Protein AF-A0A7K1C278-F1 (afdb_monomer)

Mean predicted aligned error: 6.32 Å

Sequence (124 aa):
WFAWKTGEAKDYYAPSLWKNSGFASLYLISNLVKWPIIGVMLGPILGENMNWRKDPKRLAAYQKATWIWFALFAIRLGIQYPLYKTNQLNALGVANIFLGFPLYLATLWGTWLVIKSVPITKAN

Radius of gyration: 17.58 Å; Cα contacts (8 Å, |Δi|>4): 122; chains: 1; bounding box: 46×27×44 Å

Foldseek 3Di:
DDDPPDPDPLVVCVVVLVVLVVLLVVLVVCLVVLNQPQCCVCCVVVQNNNVLVVPPLSSVLSSQLSVLSSVLSVVLNVQLVVCSVVVVSVSNVVSCVCSPPVSVVVSVVSSCVSNVVDDRNHDD

pLDDT: mean 87.39, std 12.72, range [43.28, 97.88]

Secondary structure (DSSP, 8-state):
-----S--GGGGTHHHHHHHHHHHHHHHHHHHTT--HHHHHHHHHTT-TTGGGT-HHHHHHHHHHHHHHHHHHHHHHHHHHHHHHTT-HHHHHHHHHHTTHHHHHHHHHHHHHHHHTS------

Solven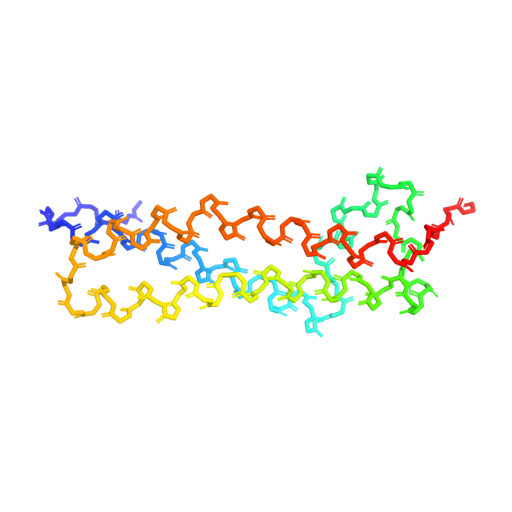t-accessible surface area (backbone atoms only — not comparable to full-atom values): 6781 Å² total; per-residue (Å²): 144,81,87,91,79,76,92,49,82,63,66,74,51,49,61,56,52,53,51,33,50,52,50,22,50,49,35,46,52,26,42,74,73,73,52,22,58,52,35,69,60,44,19,55,76,71,55,17,47,72,44,33,75,78,34,70,70,45,40,49,30,22,37,52,34,20,47,46,54,20,51,53,25,46,53,48,44,68,55,47,49,60,33,58,76,68,67,36,59,70,58,44,52,53,48,52,55,57,64,32,63,62,46,51,50,53,40,52,50,52,33,47,58,43,50,72,74,46,80,85,45,71,60,129

Structure (mmCIF, N/CA/C/O backbone):
data_AF-A0A7K1C278-F1
#
_entry.id   AF-A0A7K1C278-F1
#
loop_
_atom_site.group_PDB
_atom_site.id
_atom_site.type_symbol
_atom_site.label_atom_id
_atom_site.label_alt_id
_atom_site.label_comp_id
_atom_site.label_asym_id
_atom_site.label_entity_id
_atom_site.label_seq_id
_atom_site.pdbx_PDB_ins_code
_atom_site.Cartn_x
_atom_site.Cartn_y
_atom_site.Cartn_z
_atom_site.occupancy
_atom_site.B_iso_or_equiv
_atom_site.auth_seq_id
_atom_site.auth_comp_id
_atom_site.auth_asym_id
_atom_site.auth_atom_id
_atom_site.pdbx_PDB_model_num
ATOM 1 N N . TRP A 1 1 ? -24.070 18.329 -4.004 1.00 43.28 1 TRP A N 1
ATOM 2 C CA . TRP A 1 1 ? -25.214 17.494 -3.592 1.00 43.28 1 TRP A CA 1
ATOM 3 C C . TRP A 1 1 ? -24.669 16.232 -2.930 1.00 43.28 1 TRP A C 1
ATOM 5 O O . TRP A 1 1 ? -24.211 15.363 -3.647 1.00 43.28 1 TRP A O 1
ATOM 15 N N . PHE A 1 2 ? -24.578 16.214 -1.593 1.00 45.53 2 PHE A N 1
ATOM 16 C CA . PHE A 1 2 ? -24.600 15.038 -0.701 1.00 45.53 2 PHE A CA 1
ATOM 17 C C . PHE A 1 2 ? -24.785 15.574 0.730 1.00 45.53 2 PHE A C 1
ATOM 19 O O . PHE A 1 2 ? -24.079 16.487 1.153 1.00 45.53 2 PHE A O 1
ATOM 26 N N . ALA A 1 3 ? -25.828 15.104 1.407 1.00 44.34 3 ALA A N 1
ATOM 27 C CA . ALA A 1 3 ? -26.432 15.747 2.567 1.00 44.34 3 ALA A CA 1
ATOM 28 C C . ALA A 1 3 ? -25.630 15.544 3.869 1.00 44.34 3 ALA A C 1
ATOM 30 O O . ALA A 1 3 ? -25.621 14.462 4.443 1.00 44.34 3 ALA A O 1
ATOM 31 N N . TRP A 1 4 ? -25.018 16.621 4.367 1.00 54.91 4 TRP A N 1
ATOM 32 C CA . TRP A 1 4 ? -24.535 16.786 5.747 1.00 54.91 4 TRP A CA 1
ATOM 33 C C . TRP A 1 4 ? -25.687 17.215 6.673 1.00 54.91 4 TRP A C 1
ATOM 35 O O . TRP A 1 4 ? -25.781 18.377 7.066 1.00 54.91 4 TRP A O 1
ATOM 45 N N . LYS A 1 5 ? -26.632 16.317 6.967 1.00 49.22 5 LYS A N 1
ATOM 46 C CA . LYS A 1 5 ? -27.899 16.710 7.620 1.00 49.22 5 LYS A CA 1
ATOM 47 C C . LYS A 1 5 ? -28.350 15.826 8.784 1.00 49.22 5 LYS A C 1
ATOM 49 O O . LYS A 1 5 ? -29.542 15.784 9.060 1.00 49.22 5 LYS A O 1
ATOM 54 N N . THR A 1 6 ? -27.434 15.181 9.502 1.00 53.97 6 THR A N 1
ATOM 55 C CA . THR A 1 6 ? -27.806 14.389 10.691 1.00 53.97 6 THR A CA 1
ATOM 56 C C . THR A 1 6 ? -27.168 14.855 11.994 1.00 53.97 6 THR A C 1
ATOM 58 O O . THR A 1 6 ? -27.755 14.629 13.044 1.00 53.97 6 THR A O 1
ATOM 61 N N . GLY A 1 7 ? -26.040 15.578 11.968 1.00 53.59 7 GLY A N 1
ATOM 62 C CA . GLY A 1 7 ? -25.416 16.060 13.210 1.00 53.59 7 GLY A CA 1
ATOM 63 C C . GLY A 1 7 ? -24.977 14.925 14.146 1.00 53.59 7 GLY A C 1
ATOM 64 O O . GLY A 1 7 ? -24.734 15.160 15.327 1.00 53.59 7 GLY A O 1
ATOM 65 N N . GLU A 1 8 ? -24.868 13.695 13.633 1.00 57.56 8 GLU A N 1
ATOM 66 C CA . GLU A 1 8 ? -24.395 12.543 14.386 1.00 57.56 8 GLU A CA 1
ATOM 67 C C . GLU A 1 8 ? -22.870 12.486 14.308 1.00 57.56 8 GLU A C 1
ATOM 69 O O . GLU A 1 8 ? -22.274 12.576 13.235 1.00 57.56 8 GLU A O 1
ATOM 74 N N . ALA A 1 9 ? -22.206 12.258 15.441 1.00 57.53 9 ALA A N 1
ATOM 75 C CA . ALA A 1 9 ? -20.748 12.177 15.492 1.00 57.53 9 ALA A CA 1
ATOM 76 C C . ALA A 1 9 ? -20.152 11.053 14.604 1.00 57.53 9 ALA A C 1
ATOM 78 O O . ALA A 1 9 ? -18.968 11.090 14.269 1.00 57.53 9 ALA A O 1
ATOM 79 N N . LYS A 1 10 ? -20.968 10.092 14.140 1.00 56.69 10 LYS A N 1
ATOM 80 C CA . LYS A 1 10 ? -20.562 9.083 13.146 1.00 56.69 10 LYS A CA 1
ATOM 81 C C . LYS A 1 10 ? -20.285 9.686 11.761 1.00 56.69 10 LYS A C 1
ATOM 83 O O . LYS A 1 10 ? -19.445 9.160 11.029 1.00 56.69 10 LYS A O 1
ATOM 88 N N . ASP A 1 11 ? -20.946 10.785 11.398 1.00 64.06 11 ASP A N 1
ATOM 89 C CA . ASP A 1 11 ? -20.823 11.400 10.070 1.00 64.06 11 ASP A CA 1
ATOM 90 C C . ASP A 1 11 ? -19.428 11.992 9.841 1.00 64.06 11 ASP A C 1
ATOM 92 O O . ASP A 1 11 ? -18.972 12.080 8.703 1.00 64.06 11 ASP A O 1
ATOM 96 N N . TYR A 1 12 ? -18.696 12.299 10.917 1.00 66.31 12 TYR A N 1
ATOM 97 C CA . TYR A 1 12 ? -17.288 12.695 10.845 1.00 66.31 12 TYR A CA 1
ATOM 98 C C . TYR A 1 12 ? -16.362 11.554 10.401 1.00 66.31 12 TYR A C 1
ATOM 100 O O . TYR A 1 12 ? -15.338 11.804 9.764 1.00 66.31 12 TYR A O 1
ATOM 108 N N . TYR A 1 13 ? -16.707 10.297 10.699 1.00 67.69 13 TYR A N 1
ATOM 109 C CA . TYR A 1 13 ? -15.857 9.138 10.401 1.00 67.69 13 TYR A CA 1
ATOM 110 C C . TYR A 1 13 ? -16.225 8.429 9.093 1.00 67.69 13 TYR A C 1
ATOM 112 O O . TYR A 1 13 ? -15.371 7.767 8.497 1.00 67.69 13 TYR A O 1
ATOM 120 N N . ALA A 1 14 ? -17.453 8.607 8.595 1.00 75.69 14 ALA A N 1
ATOM 121 C CA . ALA A 1 14 ? -17.892 8.036 7.321 1.00 75.69 14 ALA A CA 1
ATOM 122 C C . ALA A 1 14 ? -16.990 8.427 6.123 1.00 75.69 14 ALA A C 1
ATOM 124 O O . ALA A 1 14 ? -16.624 7.535 5.352 1.00 75.69 14 ALA A O 1
ATOM 125 N N . PRO A 1 15 ? -16.529 9.688 5.966 1.00 78.81 15 PRO A N 1
ATOM 126 C CA . PRO A 1 15 ? -15.607 10.060 4.891 1.00 78.81 15 PRO A CA 1
ATOM 127 C C . PRO A 1 15 ? -14.284 9.283 4.917 1.00 78.81 15 PRO A C 1
ATOM 129 O O . PRO A 1 15 ? -13.758 8.932 3.861 1.00 78.81 15 PRO A O 1
ATOM 132 N N . SER A 1 16 ? -13.752 8.975 6.108 1.00 78.06 16 SER A N 1
ATOM 133 C CA . SER A 1 16 ? -12.521 8.183 6.252 1.00 78.06 16 SER A CA 1
ATOM 134 C C . SER A 1 16 ? -12.708 6.764 5.716 1.00 78.06 16 SER A C 1
ATOM 136 O O . SER A 1 16 ? -11.860 6.268 4.973 1.00 78.06 16 SER A O 1
ATOM 138 N N . LEU A 1 17 ? -13.841 6.127 6.025 1.00 85.44 17 LEU A N 1
ATOM 139 C CA . LEU A 1 17 ? -14.170 4.794 5.517 1.00 85.44 17 LEU A CA 1
ATOM 140 C C . LE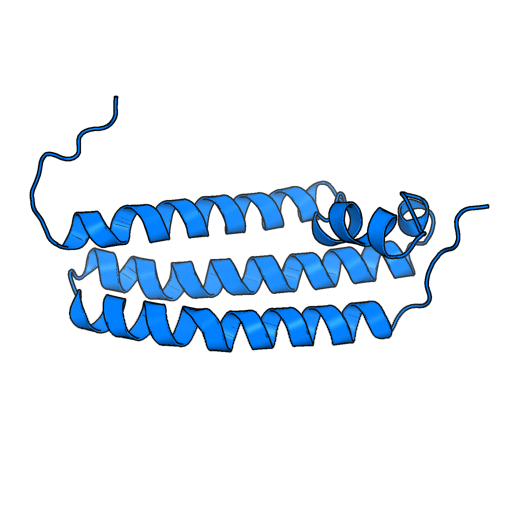U A 1 17 ? -14.291 4.780 3.993 1.00 85.44 17 LEU A C 1
ATOM 142 O O . LEU A 1 17 ? -13.675 3.937 3.343 1.00 85.44 17 LEU A O 1
ATOM 146 N N . TRP A 1 18 ? -15.015 5.741 3.415 1.00 87.31 18 TRP A N 1
ATOM 147 C CA . TRP A 1 18 ? -15.137 5.862 1.959 1.00 87.31 18 TRP A CA 1
ATOM 148 C C . TRP A 1 18 ? -13.784 6.077 1.288 1.00 87.31 18 TRP A C 1
ATOM 150 O O . TRP A 1 18 ? -13.469 5.402 0.309 1.00 87.31 18 TRP A O 1
ATOM 160 N N . LYS A 1 19 ? -12.947 6.955 1.850 1.00 87.69 19 LYS A N 1
ATOM 161 C CA . LYS A 1 19 ? -11.590 7.199 1.357 1.00 87.69 19 LYS A CA 1
ATOM 162 C C . LYS A 1 19 ? -10.745 5.926 1.405 1.00 87.69 19 LYS A C 1
ATOM 164 O O . LYS A 1 19 ? -10.155 5.555 0.394 1.00 87.69 19 LYS A O 1
ATOM 169 N N . ASN A 1 20 ? -10.694 5.245 2.551 1.00 90.44 20 ASN A N 1
ATOM 170 C CA . ASN A 1 20 ? -9.907 4.019 2.700 1.00 90.44 20 ASN A CA 1
ATOM 171 C C . ASN A 1 20 ? -10.415 2.908 1.766 1.00 90.44 20 ASN A C 1
ATOM 173 O O . ASN A 1 20 ? -9.599 2.210 1.175 1.00 90.44 20 ASN A O 1
ATOM 177 N N . SER A 1 21 ? -11.733 2.787 1.574 1.00 91.88 21 SER A N 1
ATOM 178 C CA . SER A 1 21 ? -12.355 1.833 0.643 1.00 91.88 21 SER A CA 1
ATOM 179 C C . SER A 1 21 ? -12.004 2.136 -0.811 1.00 91.88 21 SER A C 1
ATOM 181 O O . SER A 1 21 ? -11.588 1.241 -1.552 1.00 91.88 21 SER A O 1
ATOM 183 N N . GLY A 1 22 ? -12.078 3.412 -1.200 1.00 94.81 22 GLY A N 1
ATOM 184 C CA . GLY A 1 22 ? -11.665 3.876 -2.519 1.00 94.81 22 GLY A CA 1
ATOM 185 C C . GLY A 1 22 ? -10.196 3.566 -2.792 1.00 94.81 22 GLY A C 1
ATOM 186 O O . GLY A 1 22 ? -9.883 2.973 -3.820 1.00 94.81 22 GLY A O 1
ATOM 187 N N . PHE A 1 23 ? -9.299 3.877 -1.851 1.00 94.69 23 PHE A N 1
ATOM 188 C CA . PHE A 1 23 ? -7.879 3.559 -2.004 1.00 94.69 23 PHE A CA 1
ATOM 189 C C . PHE A 1 23 ? -7.609 2.054 -2.011 1.00 94.69 23 PHE A C 1
ATOM 191 O O . PHE A 1 23 ? -6.896 1.594 -2.896 1.00 94.69 23 PHE A O 1
ATOM 198 N N . ALA A 1 24 ? -8.188 1.268 -1.098 1.00 95.06 24 ALA A N 1
ATOM 199 C CA . ALA A 1 24 ? -8.037 -0.189 -1.110 1.00 95.06 24 ALA A CA 1
ATOM 200 C C . ALA A 1 24 ? -8.452 -0.772 -2.469 1.00 95.06 24 ALA A C 1
ATOM 202 O O . ALA A 1 24 ? -7.685 -1.502 -3.091 1.00 95.06 24 ALA A O 1
ATOM 203 N N . SER A 1 25 ? -9.622 -0.380 -2.973 1.00 96.19 25 SER A N 1
ATOM 204 C CA . SER A 1 25 ? -10.119 -0.826 -4.278 1.00 96.19 25 SER A CA 1
ATOM 205 C C . SER A 1 25 ? -9.194 -0.390 -5.412 1.00 96.19 25 SER A C 1
ATOM 207 O O . SER A 1 25 ? -8.868 -1.188 -6.285 1.00 96.19 25 SER A O 1
ATOM 209 N N . LEU A 1 26 ? -8.713 0.853 -5.371 1.00 96.75 26 LEU A N 1
ATOM 210 C 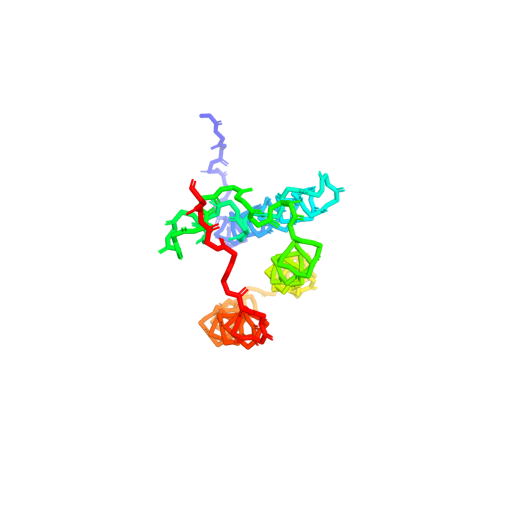CA . LEU A 1 26 ? -7.797 1.403 -6.361 1.00 96.75 26 LEU A CA 1
ATOM 211 C C . LEU A 1 26 ? -6.476 0.615 -6.413 1.00 96.75 26 LEU A C 1
ATOM 213 O O . LEU A 1 26 ? -6.071 0.189 -7.495 1.00 96.75 26 LEU A O 1
ATOM 217 N N . TYR A 1 27 ? -5.832 0.373 -5.265 1.00 96.62 27 TYR A N 1
ATOM 218 C CA . TYR A 1 27 ? -4.599 -0.421 -5.183 1.00 96.62 27 TYR A CA 1
ATOM 219 C C . TYR A 1 27 ? -4.830 -1.880 -5.592 1.00 96.62 27 TYR A C 1
ATOM 221 O O . TYR A 1 27 ? -3.999 -2.448 -6.299 1.00 96.62 27 TYR A O 1
ATOM 229 N N . LEU A 1 28 ? -5.959 -2.475 -5.198 1.00 97.06 28 LEU A N 1
ATOM 230 C CA . LEU A 1 28 ? -6.327 -3.841 -5.567 1.00 97.06 28 LEU A CA 1
ATOM 231 C C . LEU A 1 28 ? -6.489 -3.985 -7.082 1.00 97.06 28 LEU A C 1
ATOM 233 O O . LEU A 1 28 ? -5.789 -4.782 -7.705 1.00 97.06 28 LEU A O 1
ATOM 237 N N . ILE A 1 29 ? -7.379 -3.188 -7.679 1.00 97.12 29 ILE A N 1
ATOM 238 C CA . ILE A 1 29 ? -7.695 -3.239 -9.111 1.00 97.12 29 ILE A CA 1
ATOM 239 C C . ILE A 1 29 ? -6.435 -2.968 -9.927 1.00 97.12 29 ILE A C 1
ATOM 241 O O . ILE A 1 29 ? -6.117 -3.751 -10.819 1.00 97.12 29 ILE A O 1
ATOM 245 N N . SER A 1 30 ? -5.681 -1.922 -9.575 1.00 96.25 30 SER A N 1
ATOM 246 C CA . SER A 1 30 ? -4.390 -1.590 -10.186 1.00 96.25 30 SER A CA 1
ATOM 247 C C . SER A 1 30 ? -3.456 -2.800 -10.264 1.00 96.25 30 SER A C 1
ATOM 249 O O . SER A 1 30 ? -2.844 -3.063 -11.304 1.00 96.25 30 SER A O 1
ATOM 251 N N . ASN A 1 31 ? -3.358 -3.560 -9.176 1.00 95.00 31 ASN A N 1
ATOM 252 C CA . ASN A 1 31 ? -2.464 -4.702 -9.122 1.00 95.00 31 ASN A CA 1
ATOM 253 C C . ASN A 1 31 ? -2.980 -5.890 -9.944 1.00 95.00 31 ASN A C 1
ATOM 255 O O . ASN A 1 31 ? -2.194 -6.550 -10.629 1.00 95.00 31 ASN A O 1
ATOM 259 N N . LEU A 1 32 ? -4.297 -6.122 -9.921 1.00 95.06 32 LEU A N 1
ATOM 260 C CA . LEU A 1 32 ? -4.965 -7.178 -10.687 1.00 95.06 32 LEU A CA 1
ATOM 261 C C . LEU A 1 32 ? -4.839 -6.963 -12.199 1.00 95.06 32 LEU A C 1
ATOM 263 O O . LEU A 1 32 ? -4.537 -7.908 -12.926 1.00 95.06 32 LEU A O 1
ATOM 267 N N . VAL A 1 33 ? -4.966 -5.721 -12.676 1.00 96.38 33 VAL A N 1
ATOM 268 C CA . VAL A 1 33 ? -4.756 -5.386 -14.098 1.00 96.38 33 VAL A CA 1
ATOM 269 C C . VAL A 1 33 ? -3.271 -5.334 -14.496 1.00 96.38 33 VAL A C 1
ATOM 271 O O . VAL A 1 33 ? -2.941 -4.953 -15.619 1.00 96.38 33 VAL A O 1
ATOM 274 N N . LYS A 1 34 ? -2.353 -5.703 -13.588 1.00 93.81 34 LYS A N 1
ATOM 275 C CA . LYS A 1 34 ? -0.890 -5.655 -13.781 1.00 93.81 34 LYS A CA 1
ATOM 276 C C . LYS A 1 34 ? -0.376 -4.252 -14.147 1.00 93.81 34 LYS A C 1
ATOM 278 O O . LYS A 1 34 ? 0.607 -4.102 -14.875 1.00 93.81 34 LYS A O 1
ATOM 283 N N . TRP A 1 35 ? -1.030 -3.218 -13.620 1.00 95.56 35 TRP A N 1
ATOM 284 C CA . TRP A 1 35 ? -0.602 -1.819 -13.692 1.00 95.56 35 TRP A CA 1
ATOM 285 C C . TRP A 1 35 ? -0.432 -1.263 -12.276 1.00 95.56 35 TRP A C 1
ATOM 287 O O . TRP A 1 35 ? -1.247 -0.445 -11.845 1.00 95.56 35 TRP A O 1
ATOM 297 N N . PRO A 1 36 ? 0.599 -1.711 -11.529 1.00 94.94 36 PRO A N 1
ATOM 298 C CA . PRO A 1 36 ? 0.815 -1.291 -10.148 1.00 94.94 36 PRO A CA 1
ATOM 299 C C . PRO A 1 36 ? 0.999 0.226 -10.057 1.00 94.94 36 PRO A C 1
ATOM 301 O O . PRO A 1 36 ? 1.923 0.781 -10.652 1.00 94.94 36 PRO A O 1
ATOM 304 N N . ILE A 1 37 ? 0.149 0.892 -9.274 1.00 95.94 37 ILE A N 1
ATOM 305 C CA . ILE A 1 37 ? 0.166 2.349 -9.084 1.00 95.94 37 ILE A CA 1
ATOM 306 C C . ILE A 1 37 ? 1.524 2.830 -8.587 1.00 95.94 37 ILE A C 1
ATOM 308 O O . ILE A 1 37 ? 2.017 3.853 -9.054 1.00 95.94 37 ILE A O 1
ATOM 312 N N . ILE A 1 38 ? 2.162 2.067 -7.697 1.00 95.44 38 ILE A N 1
ATOM 313 C CA . ILE A 1 38 ? 3.498 2.407 -7.206 1.00 95.44 38 ILE A CA 1
ATOM 314 C C . ILE A 1 38 ? 4.516 2.421 -8.351 1.00 95.44 38 ILE A C 1
ATOM 316 O O . ILE A 1 38 ? 5.367 3.298 -8.374 1.00 95.44 38 ILE A O 1
ATOM 320 N N . GLY A 1 39 ? 4.406 1.519 -9.330 1.00 93.69 39 GLY A N 1
ATOM 321 C CA . GLY A 1 39 ? 5.267 1.529 -10.518 1.00 93.69 39 GLY A CA 1
ATOM 322 C C . GLY A 1 39 ? 4.973 2.697 -11.458 1.00 93.69 39 GLY A C 1
ATOM 323 O O . GLY A 1 39 ? 5.896 3.305 -11.988 1.00 93.69 39 GLY A O 1
ATOM 324 N N . VAL A 1 40 ? 3.701 3.068 -11.615 1.00 95.19 40 VAL A N 1
ATOM 325 C CA . VAL A 1 40 ? 3.296 4.242 -12.411 1.00 95.19 40 VAL A CA 1
ATOM 326 C C . VAL A 1 40 ? 3.808 5.545 -11.790 1.00 95.19 40 VAL A C 1
ATOM 328 O O . VAL A 1 40 ? 4.247 6.431 -12.516 1.00 95.19 40 VAL A O 1
ATOM 331 N N . MET A 1 41 ? 3.786 5.654 -10.459 1.00 94.75 41 MET A N 1
ATOM 332 C CA . MET A 1 41 ? 4.285 6.824 -9.732 1.00 94.75 41 MET A CA 1
ATOM 333 C C . MET A 1 41 ? 5.816 6.853 -9.662 1.00 94.75 41 MET A C 1
ATOM 335 O O . MET A 1 41 ? 6.425 7.872 -9.975 1.00 94.75 41 MET A O 1
ATOM 339 N N . LEU A 1 42 ? 6.449 5.750 -9.244 1.00 93.75 42 LEU A N 1
ATOM 340 C CA . LEU A 1 42 ? 7.894 5.700 -9.006 1.00 93.75 42 LEU A CA 1
ATOM 341 C C . LEU A 1 42 ? 8.713 5.509 -10.280 1.00 93.75 42 LEU A C 1
ATOM 343 O O . LEU A 1 42 ? 9.855 5.946 -10.306 1.00 93.75 42 LEU A O 1
ATOM 347 N N . GLY A 1 43 ? 8.164 4.898 -11.330 1.00 92.12 43 GLY A N 1
ATOM 348 C CA . GLY A 1 43 ? 8.883 4.665 -12.583 1.00 92.12 43 GLY A CA 1
ATOM 349 C C . GLY A 1 43 ? 9.501 5.947 -13.160 1.00 92.12 43 GLY A C 1
ATOM 350 O O . GLY A 1 43 ? 10.715 5.985 -13.360 1.00 92.12 43 GLY A O 1
ATOM 351 N N . PRO A 1 44 ? 8.723 7.028 -13.363 1.00 92.25 44 PRO A N 1
ATOM 352 C CA . PRO A 1 44 ? 9.259 8.327 -13.778 1.00 92.25 44 PRO A CA 1
ATOM 353 C C . PRO A 1 44 ? 10.217 8.951 -12.752 1.00 92.25 44 PRO A C 1
ATOM 355 O O . PRO A 1 44 ? 11.258 9.475 -13.131 1.00 92.25 44 PRO A O 1
ATOM 358 N N . ILE A 1 45 ? 9.907 8.849 -11.453 1.00 92.25 45 ILE A N 1
ATOM 359 C CA . ILE A 1 45 ? 10.722 9.426 -10.364 1.00 92.25 45 ILE A CA 1
ATOM 360 C C . ILE A 1 45 ? 12.113 8.777 -10.293 1.00 92.25 45 ILE A C 1
ATOM 362 O O . ILE A 1 45 ? 13.101 9.451 -10.018 1.00 92.25 45 ILE A O 1
ATOM 366 N N . LEU A 1 46 ? 12.199 7.471 -10.549 1.00 90.00 46 LEU A N 1
ATOM 367 C CA . LEU A 1 46 ? 13.438 6.691 -10.516 1.00 90.00 46 LEU A CA 1
ATOM 368 C C . LEU A 1 46 ? 14.168 6.656 -11.872 1.00 90.00 46 LEU A C 1
ATOM 370 O O . LEU A 1 46 ? 15.185 5.977 -11.994 1.00 90.00 46 LEU A O 1
ATOM 374 N N . GLY A 1 47 ? 13.668 7.365 -12.891 1.00 88.38 47 GLY A N 1
ATOM 375 C CA . GLY A 1 47 ? 14.273 7.412 -14.229 1.00 88.38 47 GLY A CA 1
ATOM 376 C C . GLY A 1 47 ? 14.047 6.157 -15.086 1.00 88.38 47 GLY A C 1
ATOM 377 O O . GLY A 1 47 ? 14.700 5.974 -16.111 1.00 88.38 47 GLY A O 1
ATOM 378 N N . GLU A 1 48 ? 13.120 5.284 -14.691 1.00 89.81 48 GLU A N 1
ATOM 379 C CA . GLU A 1 48 ? 12.753 4.060 -15.422 1.00 89.81 48 GLU A CA 1
ATOM 380 C C . GLU A 1 48 ? 11.651 4.318 -16.462 1.00 89.81 48 GLU A C 1
ATOM 382 O O . GLU A 1 48 ? 11.460 3.525 -17.391 1.00 89.81 48 GLU A O 1
ATOM 387 N N . ASN A 1 49 ? 10.902 5.419 -16.308 1.00 90.56 49 ASN A N 1
ATOM 388 C CA . ASN A 1 49 ? 9.658 5.701 -17.027 1.00 90.56 49 ASN A CA 1
ATOM 389 C C . ASN A 1 49 ? 8.700 4.500 -16.948 1.00 90.56 49 ASN A C 1
ATOM 391 O O . ASN A 1 49 ? 8.234 4.161 -15.864 1.00 90.56 49 ASN A O 1
ATOM 395 N N . MET A 1 50 ? 8.424 3.841 -18.079 1.00 92.12 50 MET A N 1
ATOM 396 C CA . MET A 1 50 ? 7.592 2.632 -18.166 1.00 92.12 50 MET A CA 1
ATOM 397 C C . MET A 1 50 ? 8.399 1.375 -18.532 1.00 92.12 50 MET A C 1
ATOM 399 O O . MET A 1 50 ? 7.817 0.321 -18.796 1.00 92.12 50 MET A O 1
ATOM 403 N N . ASN A 1 51 ? 9.736 1.450 -18.545 1.00 91.06 51 ASN A N 1
ATOM 404 C CA . ASN A 1 51 ? 10.593 0.325 -18.942 1.00 91.06 51 ASN A CA 1
ATOM 405 C C . ASN A 1 51 ? 10.593 -0.820 -17.928 1.00 91.06 51 ASN A C 1
ATOM 407 O O . ASN A 1 51 ? 10.779 -1.971 -18.317 1.00 91.06 51 ASN A O 1
ATOM 411 N N . TRP A 1 52 ? 10.259 -0.545 -16.666 1.00 92.06 52 TRP A N 1
ATOM 412 C CA . TRP A 1 52 ? 10.023 -1.566 -15.642 1.00 92.06 52 TRP A CA 1
ATOM 413 C C . TRP A 1 52 ? 8.961 -2.601 -16.027 1.00 92.06 52 TRP A C 1
ATOM 415 O O . TRP A 1 52 ? 8.962 -3.700 -15.483 1.00 92.06 52 TRP A O 1
ATOM 425 N N . ARG A 1 53 ? 8.062 -2.292 -16.973 1.00 93.25 53 ARG A N 1
ATOM 426 C CA . ARG A 1 53 ? 7.083 -3.261 -17.494 1.00 93.25 53 ARG A CA 1
ATOM 427 C C . ARG A 1 53 ? 7.728 -4.380 -18.311 1.00 93.25 53 ARG A C 1
ATOM 429 O O . ARG A 1 53 ? 7.134 -5.445 -18.438 1.00 93.25 53 ARG A O 1
ATOM 436 N N . LYS A 1 54 ? 8.904 -4.124 -18.892 1.00 91.56 54 LYS A N 1
ATOM 437 C CA . LYS A 1 54 ? 9.672 -5.098 -19.680 1.00 91.56 54 LYS A CA 1
ATOM 438 C C . LYS A 1 54 ? 10.536 -5.999 -18.791 1.00 91.56 54 LYS A C 1
ATOM 440 O O . LYS A 1 54 ? 10.932 -7.071 -19.232 1.00 91.56 54 LYS A O 1
ATOM 445 N N . ASP A 1 55 ? 10.800 -5.585 -17.552 1.00 93.44 55 ASP A N 1
ATOM 446 C CA . ASP A 1 55 ? 11.549 -6.362 -16.568 1.00 93.44 55 ASP A CA 1
ATOM 447 C C . ASP A 1 55 ? 10.582 -7.066 -15.593 1.00 93.44 55 ASP A C 1
ATOM 449 O O . ASP A 1 55 ? 9.976 -6.413 -14.734 1.00 93.44 55 ASP A O 1
ATOM 453 N N . PRO A 1 56 ? 10.437 -8.403 -15.665 1.00 92.81 56 PRO A N 1
ATOM 454 C CA . PRO A 1 56 ? 9.512 -9.130 -14.801 1.00 92.81 56 PRO A CA 1
ATOM 455 C C . PRO A 1 56 ? 9.874 -9.024 -13.312 1.00 92.81 56 PRO A C 1
ATOM 457 O O . PRO A 1 56 ? 8.976 -9.064 -12.466 1.00 92.81 56 PRO A O 1
ATOM 460 N N . LYS A 1 57 ? 11.157 -8.848 -12.960 1.00 94.50 57 LYS A N 1
ATOM 461 C CA . LYS A 1 57 ? 11.580 -8.683 -11.560 1.00 94.50 57 LYS A CA 1
ATOM 462 C C . LYS A 1 57 ? 11.169 -7.313 -11.033 1.00 94.50 57 LYS A C 1
ATOM 464 O O . LYS A 1 57 ? 10.678 -7.216 -9.905 1.00 94.50 57 LYS A O 1
ATOM 469 N N . ARG A 1 58 ? 11.322 -6.264 -11.849 1.00 94.19 58 ARG A N 1
ATOM 470 C CA . ARG A 1 58 ? 10.942 -4.896 -11.471 1.00 94.19 58 ARG A CA 1
ATOM 471 C C . ARG A 1 58 ? 9.429 -4.729 -11.387 1.00 94.19 58 ARG A C 1
ATOM 473 O O . ARG A 1 58 ? 8.932 -4.189 -10.398 1.00 94.19 58 ARG A O 1
ATOM 480 N N . LEU A 1 59 ? 8.693 -5.294 -12.346 1.00 95.38 59 LEU A N 1
ATOM 481 C CA . LEU A 1 59 ? 7.235 -5.393 -12.289 1.00 95.38 59 LEU A CA 1
ATOM 482 C C . LEU A 1 59 ? 6.776 -6.080 -10.994 1.00 95.38 59 LEU A C 1
ATOM 484 O O . LEU A 1 59 ? 5.950 -5.522 -10.272 1.00 95.38 59 LEU A O 1
ATOM 488 N N . ALA A 1 60 ? 7.344 -7.243 -10.654 1.00 95.50 60 ALA A N 1
ATOM 489 C CA . ALA A 1 60 ? 6.986 -7.965 -9.434 1.00 95.50 60 ALA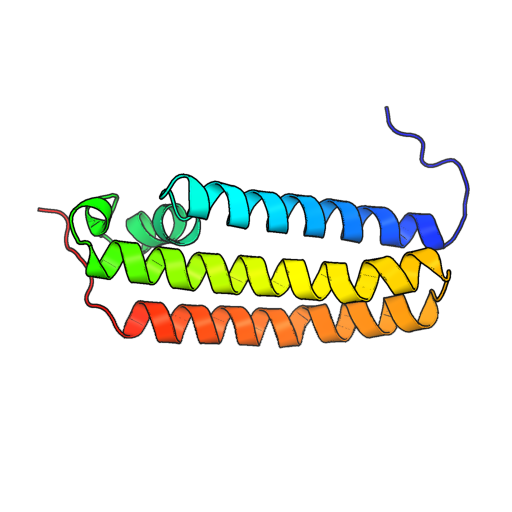 A CA 1
ATOM 490 C C . ALA A 1 60 ? 7.279 -7.154 -8.157 1.00 95.50 60 ALA A C 1
ATOM 492 O O . ALA A 1 60 ? 6.496 -7.207 -7.208 1.00 95.50 60 ALA A O 1
ATOM 493 N N . ALA A 1 61 ? 8.367 -6.376 -8.120 1.00 96.06 61 ALA A N 1
ATOM 494 C CA . ALA A 1 61 ? 8.664 -5.482 -6.998 1.00 96.06 61 ALA A CA 1
ATOM 495 C C . ALA A 1 61 ? 7.611 -4.372 -6.853 1.00 96.06 61 ALA A C 1
ATOM 497 O O . ALA A 1 61 ? 7.103 -4.156 -5.751 1.00 96.06 61 ALA A O 1
ATOM 498 N N . TYR A 1 62 ? 7.206 -3.727 -7.951 1.00 96.31 62 TYR A N 1
ATOM 499 C CA . TYR A 1 62 ? 6.141 -2.722 -7.913 1.00 96.31 62 TYR A CA 1
ATOM 500 C C . TYR A 1 62 ? 4.777 -3.312 -7.544 1.00 96.31 62 TYR A C 1
ATOM 502 O O . TYR A 1 62 ? 4.014 -2.673 -6.816 1.00 96.31 62 TYR A O 1
ATOM 510 N N . GLN A 1 63 ? 4.474 -4.536 -7.978 1.00 96.38 63 GLN A N 1
ATOM 511 C CA . GLN A 1 63 ? 3.259 -5.244 -7.568 1.00 96.38 63 GLN A CA 1
ATOM 512 C C . GLN A 1 63 ? 3.270 -5.593 -6.076 1.00 96.38 63 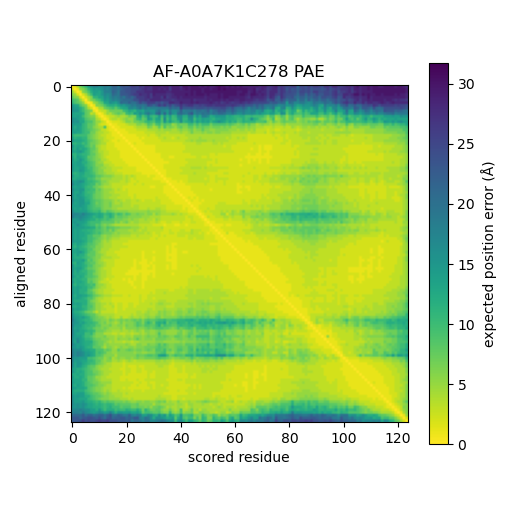GLN A C 1
ATOM 514 O O . GLN A 1 63 ? 2.267 -5.383 -5.393 1.00 96.38 63 GLN A O 1
ATOM 519 N N . LYS A 1 64 ? 4.403 -6.067 -5.539 1.00 97.19 64 LYS A N 1
ATOM 520 C CA . LYS A 1 64 ? 4.578 -6.309 -4.096 1.00 97.19 64 LYS A CA 1
ATOM 521 C C . LYS A 1 64 ? 4.420 -5.020 -3.293 1.00 97.19 64 LYS A C 1
ATOM 523 O O . LYS A 1 64 ? 3.682 -5.007 -2.316 1.00 97.19 64 LYS A O 1
ATOM 528 N N . ALA A 1 65 ? 5.043 -3.928 -3.731 1.00 96.94 65 ALA A N 1
ATOM 529 C CA . ALA A 1 65 ? 4.879 -2.625 -3.096 1.00 96.94 65 ALA A CA 1
ATOM 530 C C . ALA A 1 65 ? 3.411 -2.169 -3.117 1.00 96.94 65 ALA A C 1
ATOM 532 O O . ALA A 1 65 ? 2.865 -1.792 -2.089 1.00 96.94 65 ALA A O 1
ATOM 533 N N . THR A 1 66 ? 2.732 -2.286 -4.258 1.00 96.88 66 THR A N 1
ATOM 534 C CA . THR A 1 66 ? 1.302 -1.952 -4.395 1.00 96.88 66 THR A CA 1
ATOM 535 C C . THR A 1 66 ? 0.427 -2.809 -3.465 1.00 96.88 66 THR A C 1
ATOM 537 O O . THR A 1 66 ? -0.503 -2.285 -2.854 1.00 96.88 66 THR A O 1
ATOM 540 N N . TRP A 1 67 ? 0.759 -4.093 -3.267 1.00 97.88 67 TRP A N 1
ATOM 541 C CA . TRP A 1 67 ? 0.091 -4.959 -2.285 1.00 97.88 67 TRP A CA 1
ATOM 542 C C . TRP A 1 67 ? 0.281 -4.497 -0.835 1.00 97.88 67 TRP A C 1
ATOM 544 O O . TRP A 1 67 ? -0.658 -4.607 -0.052 1.00 97.88 67 TRP A O 1
ATOM 554 N N . ILE A 1 68 ? 1.446 -3.950 -0.471 1.00 97.50 68 ILE A N 1
ATOM 555 C CA . ILE A 1 68 ? 1.679 -3.389 0.873 1.00 97.50 68 ILE A CA 1
ATOM 556 C C . ILE A 1 68 ? 0.717 -2.220 1.131 1.00 97.50 68 ILE A C 1
ATOM 558 O O . ILE A 1 68 ? 0.095 -2.148 2.190 1.00 97.50 68 ILE A O 1
ATOM 562 N N . TRP A 1 69 ? 0.531 -1.341 0.143 1.00 97.38 69 TRP A N 1
ATOM 563 C CA . TRP A 1 69 ? -0.427 -0.236 0.240 1.00 97.38 69 TRP A CA 1
ATOM 564 C C . TRP A 1 69 ? -1.878 -0.719 0.290 1.00 97.38 69 TRP A C 1
ATOM 566 O O . TRP A 1 69 ? -2.662 -0.207 1.088 1.00 97.38 69 TRP A O 1
ATOM 576 N N . PHE A 1 70 ? -2.240 -1.737 -0.495 1.00 97.00 70 PHE A N 1
ATOM 577 C CA . PHE A 1 70 ? -3.546 -2.385 -0.356 1.00 97.00 70 PHE A CA 1
ATOM 578 C C . PHE A 1 70 ? -3.760 -2.916 1.068 1.00 97.00 70 PHE A C 1
ATOM 580 O O . PHE A 1 70 ? -4.789 -2.624 1.672 1.00 97.00 70 PHE A O 1
ATOM 587 N N . ALA A 1 71 ? -2.784 -3.646 1.619 1.00 96.75 71 ALA A N 1
ATOM 588 C CA . ALA A 1 71 ? -2.870 -4.227 2.956 1.00 96.75 71 ALA A CA 1
ATOM 589 C C . ALA A 1 71 ? -3.053 -3.150 4.036 1.00 96.75 71 ALA A C 1
ATOM 591 O O . ALA A 1 71 ? -3.903 -3.308 4.907 1.00 96.75 71 ALA A O 1
ATOM 592 N N . LEU A 1 72 ? -2.336 -2.024 3.936 1.00 95.81 72 LEU A N 1
ATOM 593 C CA . LEU A 1 72 ? -2.539 -0.844 4.784 1.00 95.81 72 LEU A CA 1
ATOM 594 C C . LEU A 1 72 ? -4.014 -0.412 4.798 1.00 95.81 72 LEU A C 1
ATOM 596 O O . LEU A 1 72 ? -4.621 -0.317 5.866 1.00 95.81 72 LEU A O 1
ATOM 600 N N . PHE A 1 73 ? -4.606 -0.156 3.629 1.00 95.00 73 PHE A N 1
ATOM 601 C CA . PHE A 1 73 ? -5.991 0.317 3.556 1.00 95.00 73 PHE A CA 1
ATOM 602 C C . PHE A 1 73 ? -7.007 -0.764 3.944 1.00 95.00 73 PHE A C 1
ATOM 604 O O . PHE A 1 73 ? -8.008 -0.450 4.588 1.00 95.00 73 PHE A O 1
ATOM 611 N N . ALA A 1 74 ? -6.731 -2.029 3.631 1.00 94.69 74 ALA A N 1
ATOM 612 C CA . ALA A 1 74 ? -7.553 -3.162 4.038 1.00 94.69 74 ALA A CA 1
ATOM 613 C C . ALA A 1 74 ? -7.571 -3.335 5.566 1.00 94.69 74 ALA A C 1
ATOM 615 O O . ALA A 1 74 ? 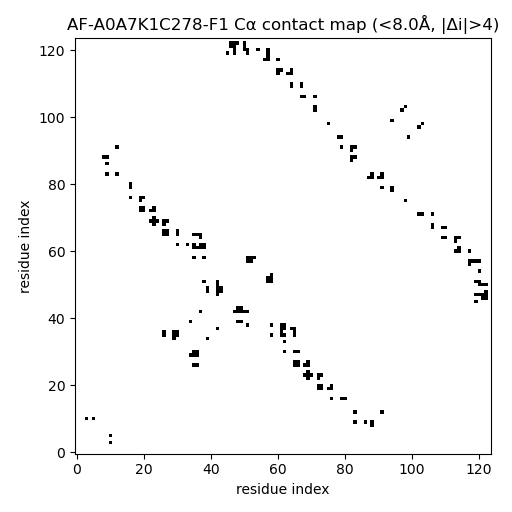-8.646 -3.485 6.141 1.00 94.69 74 ALA A O 1
ATOM 616 N N . ILE A 1 75 ? -6.418 -3.230 6.240 1.00 94.44 75 ILE A N 1
ATOM 617 C CA . ILE A 1 75 ? -6.320 -3.249 7.711 1.00 94.44 75 ILE A CA 1
ATOM 618 C C . ILE A 1 75 ? -7.107 -2.079 8.306 1.00 94.44 75 ILE A C 1
ATOM 620 O O . ILE A 1 75 ? -7.882 -2.266 9.246 1.00 94.44 75 ILE A O 1
ATOM 624 N N . ARG A 1 76 ? -6.961 -0.873 7.736 1.00 92.50 76 ARG A N 1
ATOM 625 C CA . ARG A 1 76 ? -7.725 0.302 8.184 1.00 92.50 76 ARG A CA 1
ATOM 626 C C . ARG A 1 76 ? -9.223 0.065 8.106 1.00 92.50 76 ARG A C 1
ATOM 628 O O . ARG A 1 76 ?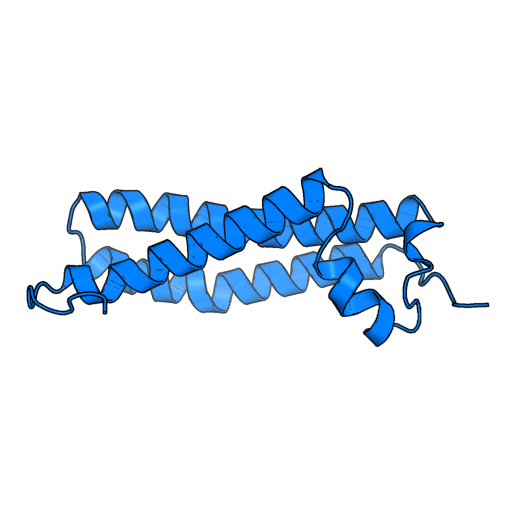 -9.916 0.340 9.078 1.00 92.50 76 ARG A O 1
ATOM 635 N N . LEU A 1 77 ? -9.719 -0.470 6.995 1.00 91.44 77 LEU A N 1
ATOM 636 C CA . LEU A 1 77 ? -11.137 -0.791 6.839 1.00 91.44 77 LEU A CA 1
ATOM 637 C C . LEU A 1 77 ? -11.581 -1.907 7.778 1.00 91.44 77 LEU A C 1
ATOM 639 O O . LEU A 1 77 ? -12.620 -1.768 8.413 1.00 91.44 77 LEU A O 1
ATOM 643 N N . GLY A 1 78 ? -10.790 -2.972 7.906 1.00 91.62 78 GLY A N 1
ATOM 644 C CA . GLY A 1 78 ? -11.097 -4.112 8.766 1.00 91.62 78 GLY A CA 1
ATOM 645 C C . GLY A 1 78 ? -11.253 -3.733 10.237 1.00 91.62 78 GLY A C 1
ATOM 646 O O . GLY A 1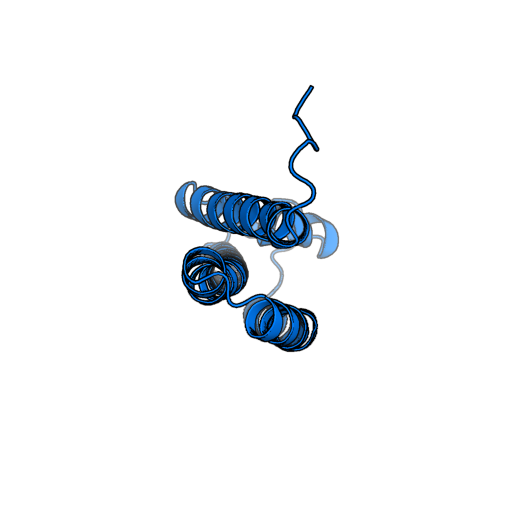 78 ? -12.058 -4.344 10.930 1.00 91.62 78 GLY A O 1
ATOM 647 N N . ILE A 1 79 ? -10.547 -2.696 10.700 1.00 91.69 79 ILE A N 1
ATOM 648 C CA . ILE A 1 79 ? -10.672 -2.175 12.069 1.00 91.69 79 ILE A CA 1
ATOM 649 C C . ILE A 1 79 ? -11.727 -1.064 12.157 1.00 91.69 79 ILE A C 1
ATOM 651 O O . ILE A 1 79 ? -12.560 -1.072 13.060 1.00 91.69 79 ILE A O 1
ATOM 655 N N . GLN A 1 80 ? -11.734 -0.101 11.230 1.00 89.12 80 GLN A N 1
ATOM 656 C CA . GLN A 1 80 ? -12.651 1.044 11.298 1.00 89.12 80 GLN A CA 1
ATOM 657 C C . GLN A 1 80 ? -14.107 0.649 11.024 1.00 89.12 80 GLN A C 1
ATOM 659 O O . GLN A 1 80 ? -15.007 1.190 11.657 1.00 89.12 80 GLN A O 1
ATOM 664 N N . TYR A 1 81 ? -14.363 -0.287 10.107 1.00 88.94 81 TYR A N 1
ATOM 665 C CA . TYR A 1 81 ? -15.720 -0.706 9.746 1.00 88.94 81 TYR A CA 1
ATOM 666 C C . TYR A 1 81 ? -16.510 -1.320 10.917 1.00 88.94 81 TYR A C 1
ATOM 668 O O . TYR A 1 81 ? -17.619 -0.845 11.176 1.00 88.94 81 TYR A O 1
ATOM 676 N N . PRO A 1 82 ? -15.993 -2.320 11.666 1.00 88.81 82 PRO A N 1
ATOM 677 C CA . PRO A 1 82 ? -16.721 -2.860 12.811 1.00 88.81 82 PRO A CA 1
ATOM 678 C C . PRO A 1 82 ? -16.907 -1.817 13.916 1.00 88.81 82 PRO A C 1
ATOM 680 O O . PRO A 1 82 ? -18.004 -1.730 14.458 1.00 88.81 82 PRO A O 1
ATOM 683 N N . LEU A 1 83 ? -15.896 -0.983 14.199 1.00 87.44 83 LEU A N 1
ATOM 684 C CA . LEU A 1 83 ? -15.999 0.087 15.203 1.00 87.44 83 LEU A CA 1
ATOM 685 C C . LEU A 1 83 ? -17.035 1.156 14.824 1.00 87.44 83 LEU A C 1
ATOM 687 O O . LEU A 1 83 ? -17.737 1.680 15.688 1.00 87.44 83 LEU A O 1
ATOM 691 N N . TYR A 1 84 ? -17.160 1.457 13.531 1.00 84.38 84 TYR A N 1
ATOM 692 C CA . TYR A 1 84 ? -18.210 2.326 13.007 1.00 84.38 84 TYR A CA 1
ATOM 693 C C . TYR A 1 84 ? -19.592 1.694 13.159 1.00 84.38 84 TYR A C 1
ATOM 695 O O . TYR A 1 84 ? -20.515 2.349 13.637 1.00 84.38 84 TYR A O 1
ATOM 703 N N . LYS A 1 85 ? -19.734 0.405 12.827 1.00 85.81 85 LYS A N 1
ATOM 704 C CA . LYS A 1 85 ? -21.006 -0.321 12.952 1.00 85.81 85 LYS A CA 1
ATOM 705 C C . LYS A 1 85 ? -21.481 -0.435 14.406 1.00 85.81 85 LYS A C 1
ATOM 707 O O . LYS A 1 85 ? -22.684 -0.443 14.644 1.00 85.81 85 LYS A O 1
ATOM 712 N N . THR A 1 86 ? -20.562 -0.511 15.368 1.00 88.06 86 THR A N 1
ATOM 713 C CA . THR A 1 86 ? -20.874 -0.574 16.806 1.00 88.06 86 THR A CA 1
ATOM 714 C C . THR A 1 86 ? -20.967 0.800 17.481 1.00 88.06 86 THR A C 1
ATOM 716 O O . THR A 1 86 ? -21.098 0.856 18.701 1.00 88.06 86 THR A O 1
ATOM 719 N N . ASN A 1 87 ? -20.916 1.903 16.719 1.00 82.94 87 ASN A N 1
ATOM 720 C CA . ASN A 1 87 ? -20.944 3.284 17.224 1.00 82.94 87 ASN A CA 1
ATOM 721 C C . ASN A 1 87 ? -19.870 3.587 18.295 1.00 82.94 87 ASN A C 1
ATOM 723 O O . ASN A 1 87 ? -20.053 4.450 19.154 1.00 82.94 87 ASN A O 1
ATOM 727 N N . GLN A 1 88 ? -18.719 2.909 18.245 1.00 82.56 88 GLN A N 1
ATOM 728 C CA . GLN A 1 88 ? -17.619 3.114 19.193 1.00 82.56 88 GLN A CA 1
ATOM 729 C C . GLN A 1 88 ? -16.714 4.273 18.756 1.00 82.56 88 GLN A C 1
ATOM 731 O O . GLN A 1 88 ? -15.583 4.085 18.302 1.00 82.56 88 GLN A O 1
ATOM 736 N N . LEU A 1 89 ? -17.208 5.501 18.905 1.00 80.56 89 LEU A N 1
ATOM 737 C CA . LEU A 1 89 ? -16.530 6.711 18.420 1.00 80.56 89 LEU A CA 1
ATOM 738 C C . LEU A 1 89 ? -15.174 6.971 19.104 1.00 80.56 89 LEU A C 1
ATOM 740 O O . LEU A 1 89 ? -14.213 7.348 18.437 1.00 80.56 89 LEU A O 1
ATOM 744 N N . ASN A 1 90 ? -15.054 6.687 20.406 1.00 84.44 90 ASN A N 1
ATOM 745 C CA . ASN A 1 90 ? -13.781 6.816 21.130 1.00 84.44 90 ASN A CA 1
ATOM 746 C C . ASN A 1 90 ? -12.715 5.862 20.566 1.00 84.44 90 ASN A C 1
ATOM 748 O O . ASN A 1 90 ? -11.583 6.267 20.301 1.00 84.44 90 ASN A O 1
ATOM 752 N N . ALA A 1 91 ? -13.094 4.604 20.319 1.00 85.12 91 ALA A N 1
ATOM 753 C CA . ALA A 1 91 ? -12.208 3.613 19.719 1.00 85.12 91 ALA A CA 1
ATOM 754 C C . ALA A 1 91 ? -11.853 3.972 18.266 1.00 85.12 91 ALA A C 1
ATOM 756 O O . ALA A 1 91 ? -10.709 3.785 17.860 1.00 85.12 91 ALA A O 1
ATOM 757 N N . LEU A 1 92 ? -12.786 4.549 17.496 1.00 85.06 92 LEU A N 1
ATOM 758 C CA . LEU A 1 92 ? -12.509 5.088 16.157 1.00 85.06 92 LEU A CA 1
ATOM 759 C C . LEU A 1 92 ? -11.481 6.224 16.182 1.00 85.06 92 LEU A C 1
ATOM 761 O O . LEU A 1 92 ? -10.621 6.289 15.300 1.00 85.06 92 LEU A O 1
ATOM 765 N N . GLY A 1 93 ? -11.548 7.109 17.179 1.00 83.81 93 GLY A N 1
ATOM 766 C CA . GLY A 1 93 ? -10.553 8.160 17.386 1.00 83.81 93 GLY A CA 1
ATOM 767 C C . GLY A 1 93 ? -9.155 7.579 17.600 1.00 83.81 93 GLY A C 1
ATOM 768 O O . GLY A 1 93 ? -8.228 7.906 16.857 1.00 83.81 93 GLY A O 1
ATOM 769 N N . VAL A 1 94 ? -9.026 6.643 18.544 1.00 86.75 94 VAL A N 1
ATOM 770 C CA . VAL A 1 94 ? -7.760 5.949 18.839 1.00 86.75 94 VAL A CA 1
ATOM 771 C C . VAL A 1 94 ? -7.242 5.196 17.610 1.00 86.75 94 VAL A C 1
ATOM 773 O O . VAL A 1 94 ? -6.086 5.363 17.217 1.00 86.75 94 VAL A O 1
ATOM 776 N N . ALA A 1 95 ? -8.105 4.425 16.945 1.00 86.31 95 ALA A N 1
ATOM 777 C CA . ALA A 1 95 ? -7.752 3.674 15.747 1.00 86.31 95 ALA A CA 1
ATOM 778 C C . ALA A 1 95 ? -7.245 4.591 14.625 1.00 86.31 95 ALA A C 1
ATOM 780 O O . ALA A 1 95 ? -6.279 4.249 13.951 1.00 86.31 95 ALA A O 1
ATOM 781 N N . ASN A 1 96 ? -7.834 5.772 14.425 1.00 84.00 96 ASN A N 1
ATOM 782 C CA . ASN A 1 96 ? -7.363 6.704 13.399 1.00 84.00 96 ASN A CA 1
ATOM 783 C C . ASN A 1 96 ? -5.964 7.262 13.673 1.00 84.00 96 ASN A C 1
ATOM 785 O O . ASN A 1 96 ? -5.217 7.473 12.716 1.00 84.00 96 ASN A O 1
ATOM 789 N N . ILE A 1 97 ? -5.598 7.462 14.941 1.00 86.00 97 ILE A N 1
ATOM 790 C CA . ILE A 1 97 ? -4.262 7.931 15.328 1.00 86.00 97 ILE A CA 1
ATOM 791 C C . ILE A 1 97 ? -3.228 6.828 15.067 1.00 86.00 97 ILE A C 1
ATOM 793 O O . ILE A 1 97 ? -2.265 7.045 14.328 1.00 86.00 97 ILE A O 1
ATOM 797 N N . PHE A 1 98 ? -3.456 5.623 15.599 1.00 84.38 98 PHE A N 1
ATOM 798 C CA . PHE A 1 98 ? -2.512 4.505 15.472 1.00 84.38 98 PHE A CA 1
ATOM 799 C C . PHE A 1 98 ? -2.418 3.949 14.048 1.00 84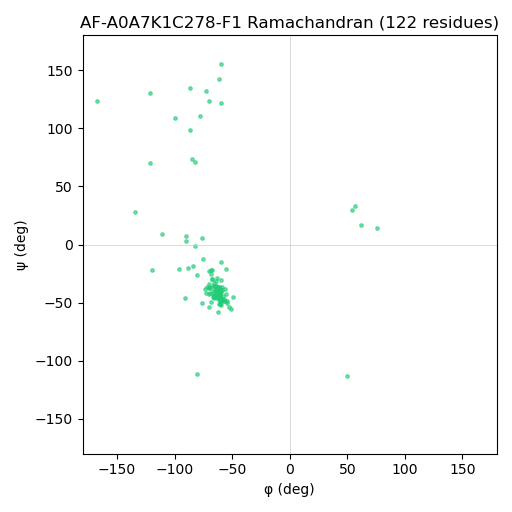.38 98 PHE A C 1
ATOM 801 O O . PHE A 1 98 ? -1.327 3.673 13.553 1.00 84.38 98 PHE A O 1
ATOM 808 N N . LEU A 1 99 ? -3.552 3.818 13.360 1.00 86.81 99 LEU A N 1
ATOM 809 C CA . LEU A 1 99 ? -3.597 3.372 11.965 1.00 86.81 99 LEU A CA 1
ATOM 810 C C . LEU A 1 99 ? -3.320 4.510 10.979 1.00 86.81 99 LEU A C 1
ATOM 812 O O . LEU A 1 99 ? -3.371 4.305 9.767 1.00 86.81 99 LEU A O 1
ATOM 816 N N . GLY A 1 100 ? -3.110 5.723 11.482 1.00 85.69 100 GLY A N 1
ATOM 817 C CA . GLY A 1 100 ? -2.596 6.837 10.716 1.00 85.69 100 GLY A CA 1
ATOM 818 C C . GLY A 1 100 ? -1.085 6.708 10.605 1.00 85.69 100 GLY A C 1
ATOM 819 O O . GLY A 1 100 ? -0.561 5.828 9.923 1.00 85.69 100 GLY A O 1
ATOM 820 N N . PHE A 1 101 ? -0.381 7.614 11.269 1.00 89.75 101 PHE A N 1
ATOM 821 C CA . PHE A 1 101 ? 1.037 7.850 11.034 1.00 89.75 101 PHE A CA 1
ATOM 822 C C . PHE A 1 101 ? 1.939 6.606 11.196 1.00 89.75 101 PHE A C 1
ATOM 824 O O . PHE A 1 101 ? 2.685 6.320 10.255 1.00 89.75 101 PHE A O 1
ATOM 831 N N . PRO A 1 102 ? 1.849 5.806 12.281 1.00 92.69 102 PRO A N 1
ATOM 832 C CA . PRO A 1 102 ? 2.696 4.619 12.447 1.00 92.69 102 PRO A CA 1
ATOM 833 C C . PRO A 1 102 ? 2.555 3.608 11.306 1.00 92.69 102 PRO A C 1
ATOM 835 O O . PRO A 1 102 ? 3.547 3.104 10.778 1.00 92.69 102 PRO A O 1
ATOM 838 N N . LEU A 1 103 ? 1.318 3.336 10.887 1.00 91.94 103 LEU A N 1
ATOM 839 C CA . LEU A 1 103 ? 1.049 2.349 9.848 1.00 91.94 103 LEU A CA 1
ATOM 840 C C . LEU A 1 103 ? 1.493 2.848 8.464 1.00 91.94 103 LEU A C 1
ATOM 842 O O . LEU A 1 103 ? 2.045 2.074 7.680 1.00 91.94 103 LEU A O 1
ATOM 846 N N . TYR A 1 104 ? 1.336 4.146 8.175 1.00 93.69 104 TYR A N 1
ATOM 847 C CA . TYR A 1 104 ? 1.889 4.747 6.955 1.00 93.69 104 TYR A CA 1
ATOM 848 C C . TYR A 1 104 ? 3.418 4.678 6.923 1.00 93.69 104 TYR A C 1
ATOM 850 O O . TYR A 1 104 ? 3.977 4.318 5.889 1.00 93.69 104 TYR A O 1
ATOM 858 N N . LEU A 1 105 ? 4.100 4.961 8.037 1.00 95.31 105 LEU A N 1
ATOM 859 C CA . LEU A 1 105 ? 5.557 4.823 8.119 1.00 95.31 105 LEU A CA 1
ATOM 860 C C . LEU A 1 105 ? 6.008 3.385 7.856 1.00 95.31 105 LEU A C 1
ATOM 862 O O . LEU A 1 105 ? 6.908 3.167 7.046 1.00 95.31 105 LEU A O 1
ATOM 866 N N . ALA A 1 106 ? 5.349 2.400 8.472 1.00 95.56 106 ALA A N 1
ATOM 867 C CA . ALA A 1 106 ? 5.638 0.989 8.226 1.00 95.56 106 ALA A CA 1
ATOM 868 C C . ALA A 1 106 ? 5.420 0.606 6.749 1.00 95.56 106 ALA A C 1
ATOM 870 O O . ALA A 1 106 ? 6.221 -0.123 6.165 1.00 95.56 106 ALA A O 1
ATOM 871 N N . THR A 1 107 ? 4.375 1.149 6.120 1.00 96.00 107 THR A N 1
ATOM 872 C CA . THR A 1 107 ? 4.058 0.936 4.696 1.00 96.00 107 THR A CA 1
ATOM 873 C C . THR A 1 107 ? 5.130 1.536 3.786 1.00 96.00 107 THR A C 1
ATOM 875 O O . THR A 1 107 ? 5.576 0.887 2.836 1.00 96.00 107 THR A O 1
ATOM 878 N N . LEU A 1 108 ? 5.578 2.759 4.079 1.00 96.31 108 LEU A N 1
ATOM 879 C CA . LEU A 1 108 ? 6.658 3.424 3.349 1.00 96.31 108 LEU A CA 1
ATOM 880 C C . LEU A 1 108 ? 7.974 2.659 3.496 1.00 96.31 108 LEU A C 1
ATOM 882 O O . LEU A 1 108 ? 8.649 2.405 2.500 1.00 96.31 108 LEU A O 1
ATOM 886 N N . TRP A 1 109 ? 8.298 2.226 4.713 1.00 96.81 109 TRP A N 1
ATOM 887 C CA . TRP A 1 109 ? 9.478 1.413 4.987 1.00 96.81 109 TRP A CA 1
ATOM 888 C C . TRP A 1 109 ? 9.439 0.078 4.234 1.00 96.81 109 TRP A C 1
ATOM 890 O O . TRP A 1 109 ? 10.394 -0.273 3.545 1.00 96.81 109 TRP A O 1
ATOM 900 N N . GLY A 1 110 ? 8.312 -0.639 4.288 1.00 96.62 110 GLY A N 1
ATOM 901 C CA . GLY A 1 110 ? 8.112 -1.881 3.539 1.00 96.62 110 GLY A CA 1
ATOM 902 C C . GLY A 1 110 ? 8.215 -1.674 2.027 1.00 96.62 110 GLY A C 1
ATOM 903 O O . GLY A 1 110 ? 8.869 -2.456 1.338 1.00 96.62 110 GLY A O 1
ATOM 904 N N . THR A 1 111 ? 7.646 -0.580 1.513 1.00 96.12 111 THR A N 1
ATOM 905 C CA . THR A 1 111 ? 7.788 -0.184 0.104 1.00 96.12 111 THR A CA 1
ATOM 906 C C . THR A 1 111 ? 9.259 0.015 -0.251 1.00 96.12 111 THR A C 1
ATOM 908 O O . THR A 1 111 ? 9.737 -0.560 -1.227 1.00 96.12 111 THR A O 1
ATOM 911 N N . TRP A 1 112 ? 10.004 0.766 0.561 1.00 95.56 112 TRP A N 1
ATOM 912 C CA . TRP A 1 112 ? 11.428 1.004 0.340 1.00 95.56 112 TRP A CA 1
ATOM 913 C C . TRP A 1 112 ? 12.246 -0.292 0.356 1.00 95.56 112 TRP A C 1
ATOM 915 O O . TRP A 1 112 ? 13.054 -0.504 -0.546 1.00 95.56 112 TRP A O 1
ATOM 925 N N . LEU A 1 113 ? 12.001 -1.191 1.316 1.00 95.94 113 LEU A N 1
ATOM 926 C CA . LEU A 1 113 ? 12.673 -2.494 1.392 1.00 95.94 113 LEU A CA 1
ATOM 927 C C . LEU A 1 113 ? 12.440 -3.352 0.142 1.00 95.94 113 LEU A C 1
ATOM 929 O O . LEU A 1 113 ? 13.373 -3.985 -0.354 1.00 95.94 113 LEU A O 1
ATOM 933 N N . VAL A 1 114 ? 11.217 -3.355 -0.390 1.00 95.50 114 VAL A N 1
ATOM 934 C CA . VAL A 1 114 ? 10.895 -4.091 -1.618 1.00 95.50 114 VAL A CA 1
ATOM 935 C C . VAL A 1 114 ? 11.584 -3.456 -2.823 1.00 95.50 114 VAL A C 1
ATOM 937 O O . VAL A 1 114 ? 12.255 -4.156 -3.581 1.00 95.50 114 VAL A O 1
ATOM 940 N N . ILE A 1 115 ? 11.465 -2.139 -2.996 1.00 93.31 115 ILE A N 1
ATOM 941 C CA . ILE A 1 115 ? 11.991 -1.446 -4.178 1.00 93.31 115 ILE A CA 1
ATOM 942 C C . ILE A 1 115 ? 13.522 -1.433 -4.201 1.00 93.31 115 ILE A C 1
ATOM 944 O O . ILE A 1 115 ? 14.100 -1.610 -5.273 1.00 93.31 115 ILE A O 1
ATOM 948 N N . LYS A 1 116 ? 14.191 -1.289 -3.049 1.00 93.00 116 LYS A N 1
ATOM 949 C CA . LYS A 1 116 ? 15.662 -1.304 -2.981 1.00 93.00 116 LYS A CA 1
ATOM 950 C C . LYS A 1 116 ? 16.266 -2.675 -3.290 1.00 93.00 116 LYS A C 1
ATOM 952 O O . LYS A 1 116 ? 17.441 -2.756 -3.626 1.00 93.00 116 LYS A O 1
ATOM 957 N N . SER A 1 117 ? 15.490 -3.750 -3.132 1.00 91.12 117 SER A N 1
ATOM 958 C CA . SER A 1 117 ? 15.969 -5.120 -3.355 1.00 91.12 117 SER A CA 1
ATOM 959 C C . SER A 1 117 ? 16.117 -5.479 -4.837 1.00 91.12 117 SER A C 1
ATOM 961 O O . SER A 1 117 ? 16.734 -6.491 -5.160 1.00 91.12 117 SER A O 1
ATOM 963 N N . VAL A 1 118 ? 15.569 -4.658 -5.742 1.00 91.62 118 VAL A N 1
ATOM 964 C CA . VAL A 1 118 ? 15.617 -4.883 -7.190 1.00 91.62 118 VAL A CA 1
ATOM 965 C C . VAL A 1 118 ? 16.298 -3.693 -7.876 1.00 91.62 118 VAL A C 1
ATOM 967 O O . VAL A 1 118 ? 15.900 -2.557 -7.615 1.00 91.62 118 VAL A O 1
ATOM 970 N N . PRO A 1 119 ? 17.292 -3.915 -8.757 1.00 88.69 119 PRO A N 1
ATOM 971 C CA . PRO A 1 119 ? 17.938 -2.844 -9.511 1.00 88.69 119 PRO A CA 1
ATOM 972 C C . PRO A 1 119 ? 16.964 -2.058 -10.392 1.00 88.69 119 PRO A C 1
ATOM 974 O O . PRO A 1 119 ? 15.926 -2.567 -10.811 1.00 88.69 119 PRO A O 1
ATOM 977 N N . ILE A 1 120 ? 17.334 -0.815 -10.685 1.00 87.38 120 ILE A N 1
ATOM 978 C CA . ILE A 1 120 ? 16.569 0.089 -11.544 1.00 87.38 120 ILE A CA 1
ATOM 979 C C . ILE A 1 120 ? 16.696 -0.354 -13.007 1.00 87.38 120 ILE A C 1
ATOM 981 O O . ILE A 1 120 ? 17.807 -0.572 -13.496 1.00 87.38 120 ILE A O 1
ATOM 985 N N . THR A 1 121 ? 15.574 -0.443 -13.725 1.00 87.31 121 THR A N 1
ATOM 986 C CA . THR A 1 121 ? 15.562 -0.711 -15.172 1.00 87.31 121 THR A CA 1
ATOM 987 C C . THR A 1 121 ? 15.703 0.610 -15.932 1.00 87.31 121 THR A C 1
ATOM 989 O O . THR A 1 121 ? 14.728 1.343 -16.094 1.00 87.31 121 THR A O 1
ATOM 992 N N . LYS A 1 122 ? 16.918 0.942 -16.385 1.00 78.44 122 LYS A N 1
ATOM 993 C CA . LYS A 1 122 ? 17.177 2.205 -17.096 1.00 78.44 122 LYS A CA 1
ATOM 994 C C . LYS A 1 122 ? 16.372 2.299 -18.395 1.00 78.44 122 LYS A C 1
ATOM 996 O O . LYS A 1 122 ? 16.202 1.308 -19.106 1.00 78.44 122 LYS A O 1
ATOM 1001 N N . ALA A 1 123 ? 15.896 3.504 -18.698 1.00 71.50 123 ALA A N 1
ATOM 1002 C CA . ALA A 1 123 ? 15.423 3.826 -20.034 1.00 71.50 123 ALA A CA 1
ATOM 1003 C C . ALA A 1 123 ? 16.621 3.887 -20.991 1.00 71.50 123 ALA A C 1
ATOM 1005 O O . ALA A 1 123 ? 17.573 4.615 -20.713 1.00 71.50 123 ALA A O 1
ATOM 1006 N N . ASN A 1 124 ? 16.577 3.081 -22.056 1.00 61.03 124 ASN A N 1
ATOM 1007 C CA . ASN A 1 124 ? 17.481 3.213 -23.201 1.00 61.03 124 ASN A CA 1
ATOM 1008 C C . ASN A 1 124 ? 17.083 4.418 -24.049 1.00 61.03 124 ASN A C 1
ATOM 1010 O O . ASN A 1 124 ? 15.856 4.661 -24.149 1.00 61.03 124 ASN A O 1
#